Protein AF-A0A9D9CD34-F1 (afdb_monomer)

Foldseek 3Di:
DDDDPPPDDDDPVVVLVVCQVVLVVLPDDSCCSPPNDPVVSVVSVVVSVVVVVVVVVVVVLVVVLVVQVCVQCVQVPPPDDDPDDDDGHDGDPDGDDPDPVSVVVVVVVVVVVVVVVVVVVVVVVVVVVVVVVVVVVD

Sequence (138 aa):
MDGEQGLTYKSYAEIFEQLCPYYMAIGMSYDDFWNGDVSMVKAYRLSYELKEKRKNQELWLQGMYFYEALCDASPLFRFSMKKGIIKPEPYLKEPYPITASEVREREERQAREREERIKAGFAAFTERMRQKKSQDSQ

Solvent-accessible surface area (backbone atoms only — not comparable to full-atom values): 8418 Å² total; per-residue (Å²): 138,82,71,83,84,71,84,81,82,76,52,72,67,60,53,51,63,68,45,47,62,58,44,44,73,72,67,48,53,73,62,51,70,76,75,42,61,77,68,52,60,57,54,54,51,52,52,44,54,51,50,51,54,51,50,52,52,52,52,51,52,50,49,52,55,52,51,51,53,50,59,33,41,44,65,68,72,60,93,74,92,72,99,66,91,66,75,55,56,83,71,83,92,65,81,82,66,87,47,73,66,50,45,50,53,50,51,53,52,52,48,52,55,49,52,52,51,51,51,51,52,49,51,56,49,53,53,53,54,51,55,50,53,63,61,75,74,111

Radius of gyration: 32.33 Å; Cα contacts (8 Å, |Δi|>4): 39; chains: 1; bounding box: 60×41×112 Å

Secondary structure (DSSP, 8-state):
-----------HHHHHHHHHHHHHHHT--HHHHHHS-HHHHHHHHHHHHHHHHHHHHHHHHHHHHHHHHHHHHGGGG--SS--S-PPPPPPPSSPPP-SHHHHHHHHHHHHHHHHHHHHHHHHHHHHHHHHHHHHTT-

pLDDT: mean 86.51, std 13.05, range [41.69, 98.0]

Structure (mmCIF, N/CA/C/O backbone):
data_AF-A0A9D9CD34-F1
#
_entry.id   AF-A0A9D9CD34-F1
#
loop_
_atom_site.group_PDB
_atom_site.id
_atom_site.type_symbol
_atom_site.label_atom_id
_atom_site.label_alt_id
_atom_site.label_comp_id
_atom_site.label_asym_id
_atom_site.label_entity_id
_atom_site.label_seq_id
_atom_site.pdbx_PDB_ins_code
_atom_site.Cartn_x
_atom_site.Cartn_y
_atom_site.Cartn_z
_atom_site.occupancy
_atom_site.B_iso_or_equiv
_atom_site.auth_seq_id
_atom_site.auth_comp_id
_atom_site.auth_asym_id
_atom_site.auth_atom_id
_atom_site.pdbx_PDB_model_num
ATOM 1 N N . MET A 1 1 ? 5.266 19.245 48.945 1.00 41.69 1 MET A N 1
ATOM 2 C CA . MET A 1 1 ? 4.575 18.019 49.410 1.00 41.69 1 MET A CA 1
ATOM 3 C C . MET A 1 1 ? 3.437 17.867 48.436 1.00 41.69 1 MET A C 1
ATOM 5 O O . MET A 1 1 ? 2.324 18.295 48.713 1.00 41.69 1 MET A O 1
ATOM 9 N N . ASP A 1 2 ? 3.780 17.430 47.230 1.00 43.97 2 ASP A N 1
ATOM 10 C CA . ASP A 1 2 ? 2.930 17.656 46.071 1.00 43.97 2 ASP A CA 1
ATOM 11 C C . ASP A 1 2 ? 2.260 16.334 45.738 1.00 43.97 2 ASP A C 1
ATOM 13 O O . ASP A 1 2 ? 2.891 15.418 45.219 1.00 43.97 2 ASP A O 1
ATOM 17 N N . GLY A 1 3 ? 1.003 16.274 46.184 1.00 50.44 3 GLY A N 1
ATOM 18 C CA . GLY A 1 3 ? -0.101 15.435 45.732 1.00 50.44 3 GLY A CA 1
ATOM 19 C C . GLY A 1 3 ? 0.249 14.076 45.148 1.00 50.44 3 GLY A C 1
ATOM 20 O O . GLY A 1 3 ? 0.632 13.964 43.986 1.00 50.44 3 GLY A O 1
ATOM 21 N N . GLU A 1 4 ? -0.022 13.040 45.938 1.00 56.06 4 GLU A N 1
ATOM 22 C CA . GLU A 1 4 ? -0.191 11.668 45.475 1.00 56.06 4 GLU A CA 1
ATOM 23 C C . GLU A 1 4 ? -1.071 11.636 44.214 1.00 56.06 4 GLU A C 1
ATOM 25 O O . GLU A 1 4 ? -2.254 11.984 44.240 1.00 56.06 4 GLU A O 1
ATOM 30 N N . GLN A 1 5 ? -0.486 11.228 43.086 1.00 58.50 5 GLN A N 1
ATOM 31 C CA . GLN A 1 5 ? -1.226 10.925 41.866 1.00 58.50 5 GLN A CA 1
ATOM 32 C C . GLN A 1 5 ? -2.011 9.631 42.102 1.00 58.50 5 GLN A C 1
ATOM 34 O O . GLN A 1 5 ? -1.527 8.532 41.836 1.00 58.50 5 GLN A O 1
ATOM 39 N N . GLY A 1 6 ? -3.216 9.757 42.659 1.00 55.03 6 GLY A N 1
ATOM 40 C CA . GLY A 1 6 ? -4.148 8.644 42.785 1.00 55.03 6 GLY A CA 1
ATOM 41 C C . GLY A 1 6 ? -4.457 8.064 41.405 1.00 55.03 6 GLY A C 1
ATOM 42 O O . GLY A 1 6 ? -4.793 8.803 40.478 1.00 55.03 6 GLY A O 1
ATOM 43 N N . LEU A 1 7 ? -4.335 6.742 41.258 1.00 62.53 7 LEU A N 1
ATOM 44 C CA . LEU A 1 7 ? -4.767 6.038 40.052 1.00 62.53 7 LEU A CA 1
ATOM 45 C C . LEU A 1 7 ? -6.248 6.369 39.802 1.00 62.53 7 LEU A C 1
ATOM 47 O O . LEU A 1 7 ? -7.119 5.984 40.579 1.00 62.53 7 LEU A O 1
ATOM 51 N N . THR A 1 8 ? -6.538 7.101 38.729 1.00 73.44 8 THR A N 1
ATOM 52 C CA . THR A 1 8 ? -7.911 7.336 38.276 1.00 73.44 8 THR A CA 1
ATOM 53 C C . THR A 1 8 ? -8.389 6.094 37.525 1.00 73.44 8 THR A C 1
ATOM 55 O O . THR A 1 8 ? -7.919 5.779 36.431 1.00 73.44 8 THR A O 1
ATOM 58 N N . TYR A 1 9 ? -9.277 5.326 38.154 1.00 78.38 9 TYR A N 1
ATOM 59 C CA . TYR A 1 9 ? -9.873 4.140 37.547 1.00 78.38 9 TYR A CA 1
ATOM 60 C C . TYR A 1 9 ? -11.055 4.579 36.683 1.00 78.38 9 TYR A C 1
ATOM 62 O O . TYR A 1 9 ? -12.055 5.066 37.207 1.00 78.38 9 TYR A O 1
ATOM 70 N N . LYS A 1 10 ? -10.935 4.422 35.363 1.00 83.56 10 LYS A N 1
ATOM 71 C CA . LYS A 1 10 ? -12.045 4.665 34.434 1.00 83.56 10 LYS A CA 1
ATOM 72 C C . LYS A 1 10 ? -13.032 3.509 34.480 1.00 83.56 10 LYS A C 1
ATOM 74 O O . LYS A 1 10 ? -12.628 2.349 34.602 1.00 83.56 10 LYS A O 1
ATOM 79 N N . SER A 1 11 ? -14.315 3.817 34.340 1.00 90.75 11 SER A N 1
ATOM 80 C CA . SER A 1 11 ? -15.327 2.771 34.187 1.00 90.75 11 SER A CA 1
ATOM 81 C C . SER A 1 11 ? -15.182 2.078 32.827 1.00 90.75 11 SER A C 1
ATOM 83 O O . SER A 1 11 ? -14.657 2.653 31.871 1.00 90.75 11 SER A O 1
ATOM 85 N N . TYR A 1 12 ? -15.664 0.836 32.706 1.00 87.06 12 TYR A N 1
ATOM 86 C CA . TYR A 1 12 ? -15.666 0.151 31.409 1.00 87.06 12 TYR A CA 1
ATOM 87 C C . TYR A 1 12 ? -16.436 0.960 30.354 1.00 87.06 12 TYR A C 1
ATOM 89 O O . TYR A 1 12 ? -15.937 1.120 29.246 1.00 87.06 12 TYR A O 1
ATOM 97 N N . ALA A 1 13 ? -17.584 1.54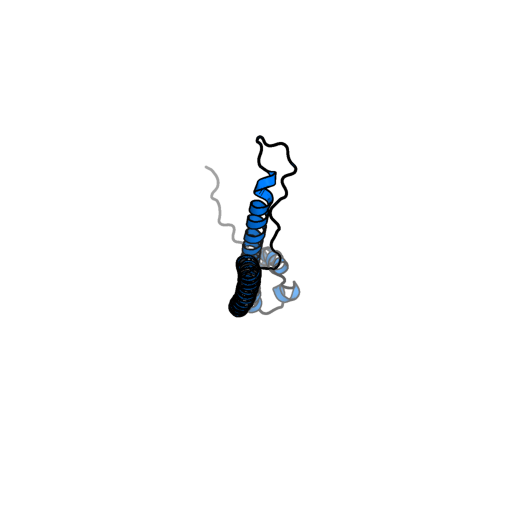7 30.710 1.00 89.00 13 ALA A N 1
ATOM 98 C CA . ALA A 1 13 ? -18.370 2.395 29.812 1.00 89.00 13 ALA A CA 1
ATOM 99 C C . ALA A 1 13 ? -17.556 3.575 29.250 1.00 89.00 13 ALA A C 1
ATOM 101 O O . ALA A 1 13 ? -17.498 3.750 28.036 1.00 89.00 13 ALA A O 1
ATOM 102 N N . GLU A 1 14 ? -16.834 4.306 30.104 1.00 92.50 14 GLU A N 1
ATOM 103 C CA . GLU A 1 14 ? -15.981 5.427 29.677 1.00 92.50 14 GLU A CA 1
ATOM 104 C C . GLU A 1 14 ? -14.876 4.995 28.702 1.00 92.50 14 GLU A C 1
ATOM 106 O O . GLU A 1 14 ? -14.493 5.751 27.807 1.00 92.50 14 GLU A O 1
ATOM 111 N N . ILE A 1 15 ? -14.341 3.780 28.865 1.00 91.50 15 ILE A N 1
ATOM 112 C CA . ILE A 1 15 ? -13.334 3.224 27.951 1.00 91.50 15 ILE A CA 1
ATOM 113 C C . ILE A 1 15 ? -13.962 2.938 26.582 1.00 91.50 15 ILE A C 1
ATOM 115 O O . ILE A 1 15 ? -13.377 3.291 25.557 1.00 91.50 15 ILE A O 1
ATOM 119 N N . PHE A 1 16 ? -15.145 2.321 26.541 1.00 91.75 16 PHE A N 1
ATOM 120 C CA . PHE A 1 16 ? -15.839 2.030 25.282 1.00 91.75 16 PHE A CA 1
ATOM 121 C C . PHE A 1 16 ? -16.262 3.308 24.550 1.00 91.75 16 PHE A C 1
ATOM 123 O O . PHE A 1 16 ? -16.080 3.397 23.336 1.00 91.75 16 PHE A O 1
ATOM 130 N N . GLU A 1 17 ? -16.723 4.329 25.273 1.00 92.44 17 GLU A N 1
ATOM 131 C CA . GLU A 1 17 ? -17.031 5.642 24.697 1.00 92.44 17 GLU A CA 1
ATOM 132 C C . GLU A 1 17 ? -15.799 6.301 24.063 1.00 92.44 17 GLU A C 1
ATOM 134 O O . GLU A 1 17 ? -15.885 6.830 22.956 1.00 92.44 17 GLU A O 1
ATOM 139 N N . GLN A 1 18 ? -14.629 6.209 24.706 1.00 93.44 18 GLN A N 1
ATOM 140 C CA . GLN A 1 18 ? -13.371 6.728 24.148 1.00 93.44 18 GLN A CA 1
ATOM 141 C C . GLN A 1 18 ? -12.903 5.959 22.907 1.00 93.44 18 GLN A C 1
ATOM 143 O O . GLN A 1 18 ? -12.273 6.538 22.022 1.00 93.44 18 GLN A O 1
ATOM 148 N N . LEU A 1 19 ? -13.195 4.660 22.829 1.00 93.25 19 LEU A N 1
ATOM 149 C CA . LEU A 1 19 ? -12.790 3.810 21.711 1.00 93.25 19 LEU A CA 1
ATOM 150 C C . LEU A 1 19 ? -13.748 3.874 20.516 1.00 93.25 19 LEU A C 1
ATOM 152 O O . LEU A 1 19 ? -13.318 3.626 19.389 1.00 93.25 19 LEU A O 1
ATOM 156 N N . CYS A 1 20 ? -15.018 4.213 20.734 1.00 93.88 20 CYS A N 1
ATOM 157 C CA . CYS A 1 20 ? -16.040 4.269 19.689 1.00 93.88 20 CYS A CA 1
ATOM 158 C C . CYS A 1 20 ? -15.603 5.097 18.453 1.00 93.88 20 CYS A C 1
ATOM 160 O O . CYS A 1 20 ? -15.636 4.557 17.342 1.00 93.88 20 CYS A O 1
ATOM 162 N N . PRO A 1 21 ? -15.072 6.336 18.587 1.00 96.19 21 PRO A N 1
ATOM 163 C CA . PRO A 1 21 ? -14.600 7.120 17.440 1.00 96.19 21 PRO A CA 1
ATOM 164 C C . PRO A 1 21 ? -13.490 6.441 16.634 1.00 96.19 21 PRO A C 1
ATOM 166 O O . PRO A 1 21 ? -13.454 6.556 15.410 1.00 96.19 21 PRO A O 1
ATOM 169 N N . TYR A 1 22 ? -12.596 5.711 17.304 1.00 94.94 22 TYR A N 1
ATOM 170 C CA . TYR A 1 22 ? -11.494 5.011 16.648 1.00 94.94 22 TYR A CA 1
ATOM 171 C C . TYR A 1 22 ? -12.002 3.882 15.743 1.00 94.94 22 TYR A C 1
ATOM 173 O O . TYR A 1 22 ? -11.577 3.772 14.594 1.00 94.94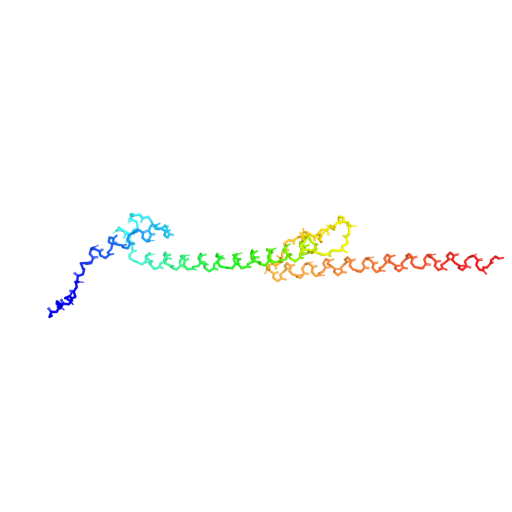 22 TYR A O 1
ATOM 181 N N . TYR A 1 23 ? -12.958 3.076 16.211 1.00 95.19 23 TYR A N 1
ATOM 182 C CA . TYR A 1 23 ? -13.530 2.012 15.382 1.00 95.19 23 TYR A CA 1
ATOM 183 C C . TYR A 1 23 ? -14.412 2.542 14.259 1.00 95.19 23 TYR A C 1
ATOM 185 O O . TYR A 1 23 ? -14.369 1.998 13.153 1.00 95.19 23 TYR A O 1
ATOM 193 N N . MET A 1 24 ? -15.124 3.645 14.494 1.00 95.06 24 MET A N 1
ATOM 194 C CA . MET A 1 24 ? -15.830 4.345 13.422 1.00 95.06 24 MET A CA 1
ATOM 195 C C . MET A 1 24 ? -14.864 4.836 12.337 1.00 95.06 24 MET A C 1
ATOM 197 O O . MET A 1 24 ? -15.135 4.651 11.153 1.00 95.06 24 MET A O 1
ATOM 201 N N . ALA A 1 25 ? -13.695 5.370 12.710 1.00 95.50 25 ALA A N 1
ATOM 202 C CA . ALA A 1 25 ? -12.673 5.795 11.748 1.00 95.50 25 ALA A CA 1
ATOM 203 C C . ALA A 1 25 ? -12.097 4.628 10.920 1.00 95.50 25 ALA A C 1
ATOM 205 O O . ALA A 1 25 ? -11.758 4.802 9.750 1.00 95.50 25 ALA A O 1
ATOM 206 N N . ILE A 1 26 ? -12.020 3.426 11.498 1.00 95.06 26 ILE A N 1
ATOM 207 C CA . ILE A 1 26 ? -11.603 2.203 10.792 1.00 95.06 26 ILE A CA 1
ATOM 208 C C . ILE A 1 26 ? -12.673 1.718 9.790 1.00 95.06 26 ILE A C 1
ATOM 210 O O . ILE A 1 26 ? -12.349 1.026 8.814 1.00 95.06 26 ILE A O 1
ATOM 214 N N . GLY A 1 27 ? -13.934 2.102 10.006 1.00 94.12 27 GLY A N 1
ATOM 215 C CA . GLY A 1 27 ? -15.081 1.759 9.165 1.00 94.12 27 GLY A CA 1
ATOM 216 C C . GLY A 1 27 ? -16.096 0.820 9.819 1.00 94.12 27 GLY A C 1
ATOM 217 O O . GLY A 1 27 ? -16.889 0.222 9.098 1.00 94.12 27 GLY A O 1
ATOM 218 N N . MET A 1 28 ? -16.070 0.658 11.146 1.00 95.44 28 MET A N 1
ATOM 219 C CA . MET A 1 28 ? -17.124 -0.045 11.885 1.00 95.44 28 MET A CA 1
ATOM 220 C C . MET A 1 28 ? -18.339 0.872 12.063 1.00 95.44 28 MET A C 1
ATOM 222 O O . MET A 1 28 ? -18.181 2.053 12.376 1.00 95.44 28 MET A O 1
ATOM 226 N N . SER A 1 29 ? -19.552 0.348 11.879 1.00 95.56 29 SER A N 1
ATOM 227 C CA . SER A 1 29 ? -20.761 1.132 12.140 1.00 95.56 29 SER A CA 1
ATOM 228 C C . SER A 1 29 ? -20.994 1.315 13.646 1.00 95.56 29 SER A C 1
ATOM 230 O O . SER A 1 29 ? -20.539 0.515 14.464 1.00 95.56 29 SER A O 1
ATOM 232 N N . TYR A 1 30 ? -21.712 2.375 14.025 1.00 93.75 30 TYR A N 1
ATOM 233 C CA . TYR A 1 30 ? -22.059 2.615 15.429 1.00 93.75 30 TYR A CA 1
ATOM 234 C C . TYR A 1 30 ? -22.884 1.458 16.014 1.00 93.75 30 TYR A C 1
ATOM 236 O O . TYR A 1 30 ? -22.647 1.044 17.146 1.00 93.75 30 TYR A O 1
ATOM 244 N N . ASP A 1 31 ? -23.812 0.910 15.226 1.00 94.56 31 ASP A N 1
ATOM 245 C CA . ASP A 1 31 ? -24.653 -0.213 15.641 1.00 94.56 31 ASP A CA 1
ATOM 246 C C . ASP A 1 31 ? -23.826 -1.492 15.845 1.00 94.56 31 ASP A C 1
ATOM 248 O O . ASP A 1 31 ? -23.934 -2.126 16.890 1.00 94.56 31 ASP A O 1
ATOM 252 N N . ASP A 1 32 ? -22.902 -1.806 14.929 1.00 92.12 32 ASP A N 1
ATOM 253 C CA . ASP A 1 32 ? -22.003 -2.960 15.076 1.00 92.12 32 ASP A CA 1
ATOM 254 C C . ASP A 1 32 ? -21.102 -2.848 16.314 1.00 92.12 32 ASP A C 1
ATOM 256 O O . ASP A 1 32 ? -20.756 -3.859 16.921 1.00 92.12 32 ASP A O 1
ATOM 260 N N . PHE A 1 33 ? -20.693 -1.631 16.688 1.00 94.19 33 PHE A N 1
ATOM 261 C CA . PHE A 1 33 ? -19.826 -1.416 17.846 1.00 94.19 33 PHE A CA 1
ATOM 262 C C . PHE A 1 33 ? -20.547 -1.658 19.177 1.00 94.19 33 PHE A C 1
ATOM 264 O O . PHE A 1 33 ? -19.956 -2.233 20.092 1.00 94.19 33 PHE A O 1
ATOM 271 N N . TRP A 1 34 ? -21.803 -1.214 19.295 1.00 93.75 34 TRP A N 1
ATOM 272 C CA . TRP A 1 34 ? -22.572 -1.311 20.542 1.00 93.75 34 TRP A CA 1
ATOM 273 C C . TRP A 1 34 ? -23.411 -2.582 20.649 1.00 93.75 34 TRP A C 1
ATOM 275 O O . TRP A 1 34 ? -23.516 -3.148 21.736 1.00 93.75 34 TRP A O 1
ATOM 285 N N . ASN A 1 35 ? -24.001 -3.019 19.538 1.00 93.75 35 ASN A N 1
ATOM 286 C CA . ASN A 1 35 ? -24.978 -4.107 19.490 1.00 93.75 35 ASN A CA 1
ATOM 287 C C . ASN A 1 35 ? -24.444 -5.362 18.778 1.00 93.75 35 ASN A C 1
ATOM 289 O O . ASN A 1 35 ? -25.065 -6.423 18.867 1.00 93.75 35 ASN A O 1
ATOM 293 N N . GLY A 1 36 ? -23.317 -5.256 18.068 1.00 90.56 36 GLY A N 1
ATOM 294 C CA . GLY A 1 36 ? -22.711 -6.366 17.338 1.00 90.56 36 GLY A CA 1
ATOM 295 C C . GLY A 1 36 ? -21.924 -7.344 18.215 1.00 90.56 36 GLY A C 1
ATOM 296 O O . GLY A 1 36 ? -21.789 -7.196 19.431 1.00 90.56 36 GLY A O 1
ATOM 297 N N . ASP A 1 37 ? -21.370 -8.375 17.573 1.00 93.12 37 ASP A N 1
ATOM 298 C CA . ASP A 1 37 ? -20.504 -9.343 18.245 1.00 93.12 37 ASP A CA 1
ATOM 299 C C . ASP A 1 37 ? -19.142 -8.712 18.580 1.00 93.12 37 ASP A C 1
ATOM 301 O O . ASP A 1 37 ? -18.448 -8.158 17.724 1.00 93.12 37 ASP A O 1
ATOM 305 N N . VAL A 1 38 ? -18.704 -8.884 19.829 1.00 87.19 38 VAL A N 1
ATOM 306 C CA . VAL A 1 38 ? -17.399 -8.447 20.345 1.00 87.19 38 VAL A CA 1
ATOM 307 C C . VAL A 1 38 ? -16.237 -8.984 19.496 1.00 87.19 38 VAL A C 1
ATOM 309 O O . VAL A 1 38 ? -15.177 -8.356 19.408 1.00 87.19 38 VAL A O 1
ATOM 312 N N . SER A 1 39 ? -16.409 -10.135 18.836 1.00 91.06 39 SER A N 1
ATOM 313 C CA . SER A 1 39 ? -15.403 -10.696 17.929 1.00 91.06 39 SER A CA 1
ATOM 314 C C . SER A 1 39 ? -15.138 -9.816 16.694 1.00 91.06 39 SER A C 1
ATOM 316 O O . SER A 1 39 ? -13.997 -9.765 16.219 1.00 91.06 39 SER A O 1
ATOM 318 N N . MET A 1 40 ? -16.131 -9.043 16.227 1.00 92.25 40 MET A N 1
ATOM 319 C CA . MET A 1 40 ? -16.021 -8.174 15.046 1.00 92.25 40 MET A CA 1
ATOM 320 C C . MET A 1 40 ? -14.952 -7.104 15.234 1.00 92.25 40 MET A C 1
ATOM 322 O O . MET A 1 40 ? -14.205 -6.799 14.306 1.00 92.25 40 MET A O 1
ATOM 326 N N . VAL A 1 41 ? -14.789 -6.599 16.457 1.00 92.25 41 VAL A N 1
ATOM 327 C CA . VAL A 1 41 ? -13.744 -5.634 16.823 1.00 92.25 41 VAL A CA 1
ATOM 328 C C . VAL A 1 41 ? -12.352 -6.120 16.407 1.00 92.25 41 VAL A C 1
ATOM 330 O O . VAL A 1 41 ? -11.544 -5.344 15.889 1.00 92.25 41 VAL A O 1
ATOM 333 N N . LYS A 1 42 ? -12.072 -7.420 16.563 1.00 93.50 42 LYS A N 1
ATOM 334 C CA . LYS A 1 42 ? -10.798 -8.021 16.140 1.00 93.50 42 LYS A CA 1
ATOM 335 C C . LYS A 1 42 ? -10.676 -8.062 14.617 1.00 93.50 42 LYS A C 1
ATOM 337 O O . LYS A 1 42 ? -9.613 -7.744 14.089 1.00 93.50 42 LYS A O 1
ATOM 342 N N . ALA A 1 43 ? -11.756 -8.410 13.920 1.00 94.94 43 ALA A N 1
ATOM 343 C CA . ALA A 1 43 ? -11.784 -8.451 12.460 1.00 94.94 43 ALA A CA 1
ATOM 344 C C . ALA A 1 43 ? -11.557 -7.060 11.845 1.00 94.94 43 ALA A C 1
ATOM 346 O O . ALA A 1 43 ? -10.738 -6.918 10.936 1.00 94.94 43 ALA A O 1
ATOM 347 N N . TYR A 1 44 ? -12.199 -6.017 12.381 1.00 95.69 44 TYR A N 1
ATOM 348 C CA . TYR A 1 44 ? -12.001 -4.643 11.916 1.00 95.69 44 TYR A CA 1
ATOM 349 C C . TYR A 1 44 ? -10.569 -4.153 12.146 1.00 95.69 44 TYR A C 1
ATOM 351 O O . TYR A 1 44 ? -9.983 -3.584 11.225 1.00 95.69 44 TYR A O 1
ATOM 359 N N . ARG A 1 45 ? -9.963 -4.439 13.308 1.00 95.19 45 ARG A N 1
ATOM 360 C CA . ARG A 1 45 ? -8.542 -4.126 13.560 1.00 95.19 45 ARG A CA 1
ATOM 361 C C . ARG A 1 45 ? -7.620 -4.805 12.552 1.00 95.19 45 ARG A C 1
ATOM 363 O O . ARG A 1 45 ? -6.803 -4.135 11.933 1.00 95.19 45 ARG A O 1
ATOM 370 N N . LEU A 1 46 ? -7.802 -6.105 12.320 1.00 96.31 46 LEU A N 1
ATOM 371 C CA . LEU A 1 46 ? -7.001 -6.829 11.333 1.00 96.31 46 LEU A CA 1
ATOM 372 C C . LEU A 1 46 ? -7.188 -6.249 9.923 1.00 96.31 46 LEU A C 1
ATOM 374 O O . LEU A 1 46 ? -6.223 -6.083 9.179 1.00 96.31 46 LEU A O 1
ATOM 378 N N . SER A 1 47 ? -8.422 -5.894 9.558 1.00 96.38 47 SER A N 1
ATOM 379 C CA . SER A 1 47 ? -8.708 -5.264 8.267 1.00 96.38 47 SER A CA 1
ATOM 380 C C . SER A 1 47 ? -7.995 -3.915 8.114 1.00 96.38 47 SER A C 1
ATOM 382 O O . SER A 1 47 ? -7.488 -3.609 7.035 1.00 96.38 47 SER A O 1
ATOM 384 N N . TYR A 1 48 ? -7.916 -3.131 9.192 1.00 97.00 48 TYR A N 1
ATOM 385 C CA . TYR A 1 48 ? -7.215 -1.854 9.224 1.00 97.00 48 TYR A CA 1
ATOM 386 C C . TYR A 1 48 ? -5.710 -2.040 9.032 1.00 97.00 48 TYR A C 1
ATOM 388 O O . TYR A 1 48 ? -5.130 -1.411 8.152 1.00 97.00 48 TYR A O 1
ATOM 396 N N . GLU A 1 49 ? -5.099 -2.978 9.757 1.00 96.94 49 GLU A N 1
ATOM 397 C CA . GLU A 1 49 ? -3.676 -3.301 9.605 1.00 96.94 49 GLU A CA 1
ATOM 398 C C . GLU A 1 49 ? -3.334 -3.755 8.178 1.00 96.94 49 GLU A C 1
ATOM 400 O O . GLU A 1 49 ? -2.301 -3.377 7.623 1.00 96.94 49 GLU A O 1
ATOM 405 N N . LEU A 1 50 ? -4.200 -4.557 7.549 1.00 97.75 50 LEU A N 1
ATOM 406 C CA . LEU A 1 50 ? -4.020 -4.974 6.156 1.00 97.75 50 LEU A CA 1
ATOM 407 C C . LEU A 1 50 ? -4.112 -3.788 5.186 1.00 97.75 50 LEU A C 1
ATOM 409 O O . LEU A 1 50 ? -3.321 -3.712 4.242 1.00 97.75 50 LEU A O 1
ATOM 413 N N . LYS A 1 51 ? -5.041 -2.850 5.420 1.00 97.00 51 LYS A N 1
ATOM 414 C CA . LYS A 1 51 ? -5.153 -1.610 4.635 1.00 97.00 51 LYS A CA 1
ATOM 415 C C . LYS A 1 51 ? -3.912 -0.733 4.800 1.00 97.00 51 LYS A C 1
ATOM 417 O O . LYS A 1 51 ? -3.390 -0.250 3.799 1.00 97.00 51 LYS A O 1
ATOM 422 N N . GLU A 1 52 ? -3.405 -0.562 6.020 1.00 96.88 52 GLU A N 1
ATOM 423 C CA . GLU A 1 52 ? -2.178 0.204 6.275 1.00 96.88 52 GLU A CA 1
ATOM 424 C C . GLU A 1 52 ? -0.959 -0.429 5.602 1.00 96.88 52 GLU A C 1
ATOM 426 O O . GLU A 1 52 ? -0.193 0.271 4.940 1.00 96.88 52 GLU A O 1
ATOM 431 N N . LYS A 1 53 ? -0.808 -1.757 5.686 1.00 97.88 53 LYS A N 1
ATOM 432 C CA . LYS A 1 53 ? 0.275 -2.482 5.000 1.00 97.88 53 LYS A CA 1
ATOM 433 C C . LYS A 1 53 ? 0.217 -2.289 3.487 1.00 97.88 53 LYS A C 1
ATOM 435 O O . LYS A 1 53 ? 1.248 -2.011 2.876 1.00 97.88 53 LYS A O 1
ATOM 440 N N . ARG A 1 54 ? -0.976 -2.390 2.890 1.00 96.81 54 ARG A N 1
ATOM 441 C CA . ARG A 1 54 ? -1.173 -2.133 1.457 1.00 96.81 54 ARG A CA 1
ATOM 442 C C . ARG A 1 54 ? -0.815 -0.691 1.100 1.00 96.81 54 ARG A C 1
ATOM 444 O O . ARG A 1 54 ? -0.030 -0.476 0.185 1.00 96.81 54 ARG A O 1
ATOM 451 N N . LYS A 1 55 ? -1.308 0.283 1.867 1.00 97.69 55 LYS A N 1
ATOM 452 C CA . LYS A 1 55 ? -1.010 1.705 1.658 1.00 97.69 55 LYS A CA 1
ATOM 453 C C . LYS A 1 55 ? 0.489 1.995 1.751 1.00 97.69 55 LYS A C 1
ATOM 455 O O . LYS A 1 55 ? 1.014 2.762 0.955 1.00 97.69 55 LYS A O 1
ATOM 460 N N . ASN A 1 56 ? 1.196 1.361 2.685 1.00 98.00 56 ASN A N 1
ATOM 461 C CA . ASN A 1 56 ? 2.645 1.496 2.795 1.00 98.00 56 ASN A CA 1
ATOM 462 C C . ASN A 1 56 ? 3.370 0.977 1.540 1.00 98.00 56 ASN A C 1
ATOM 464 O O . ASN A 1 56 ? 4.284 1.630 1.045 1.00 98.00 56 ASN A O 1
ATOM 468 N N . GLN A 1 57 ? 2.941 -0.165 0.995 1.00 96.12 57 GLN A N 1
ATOM 469 C CA . GLN A 1 57 ? 3.491 -0.706 -0.255 1.00 96.12 57 GLN A CA 1
ATOM 470 C C . GLN A 1 57 ? 3.201 0.210 -1.454 1.00 96.12 57 GLN A C 1
ATOM 472 O O . GLN A 1 57 ? 4.097 0.468 -2.255 1.00 96.12 57 GLN A O 1
ATOM 477 N N . GLU A 1 58 ? 1.981 0.742 -1.552 1.00 96.19 58 GLU A N 1
ATOM 478 C CA . GLU A 1 58 ? 1.581 1.688 -2.602 1.00 96.19 58 GLU A CA 1
ATOM 479 C C . GLU A 1 58 ? 2.412 2.978 -2.552 1.00 96.19 58 GLU A C 1
ATOM 481 O O . GLU A 1 58 ? 2.935 3.417 -3.575 1.00 96.19 58 GLU A O 1
ATOM 486 N N . LEU A 1 59 ? 2.591 3.558 -1.361 1.00 97.75 59 LEU A N 1
ATOM 487 C CA . LEU A 1 59 ? 3.407 4.758 -1.161 1.00 97.75 59 LEU A CA 1
ATOM 488 C C . LEU A 1 59 ? 4.884 4.505 -1.467 1.00 97.75 59 LEU A C 1
ATOM 490 O O . LEU A 1 59 ? 5.561 5.378 -2.008 1.00 97.75 59 LEU A O 1
ATOM 494 N N . TRP A 1 60 ? 5.389 3.312 -1.155 1.00 96.19 60 TRP A N 1
ATOM 495 C CA . TRP A 1 60 ? 6.758 2.943 -1.491 1.00 96.19 60 TRP A CA 1
ATOM 496 C C . TRP A 1 60 ? 6.962 2.845 -3.009 1.00 96.19 60 TRP A C 1
ATOM 498 O O . TRP A 1 60 ? 7.917 3.418 -3.538 1.00 96.19 60 TRP A O 1
ATOM 508 N N . LEU A 1 61 ? 6.021 2.220 -3.724 1.00 95.56 61 LEU A N 1
ATOM 509 C CA . LEU A 1 61 ? 6.021 2.179 -5.188 1.00 95.56 61 LEU A CA 1
ATOM 510 C C . LEU A 1 61 ? 5.903 3.589 -5.792 1.00 95.56 61 LEU A C 1
ATOM 512 O O . LEU A 1 61 ? 6.622 3.930 -6.728 1.00 95.56 61 LEU A O 1
ATOM 516 N N . GLN A 1 62 ? 5.044 4.441 -5.232 1.00 96.06 62 GLN A N 1
ATOM 517 C CA . GLN A 1 62 ? 4.927 5.841 -5.640 1.00 96.06 62 GLN A CA 1
ATOM 518 C C . GLN A 1 62 ? 6.242 6.608 -5.434 1.00 96.06 62 GLN A C 1
ATOM 520 O O . GLN A 1 62 ? 6.648 7.383 -6.300 1.00 96.06 62 GLN A O 1
ATOM 525 N N . GLY A 1 63 ? 6.933 6.372 -4.316 1.00 96.44 63 GLY A N 1
ATOM 526 C CA . GLY A 1 63 ? 8.248 6.946 -4.039 1.00 96.44 63 GLY A CA 1
ATOM 527 C C . GLY A 1 63 ? 9.287 6.561 -5.091 1.00 96.44 63 GLY A C 1
ATOM 528 O O . GLY A 1 63 ? 10.054 7.416 -5.526 1.00 96.44 63 GLY A O 1
ATOM 529 N N . MET A 1 64 ? 9.260 5.313 -5.566 1.00 95.12 64 MET A N 1
ATOM 530 C CA . MET A 1 64 ? 10.105 4.861 -6.676 1.00 95.12 64 MET A CA 1
ATOM 531 C C . MET A 1 64 ? 9.802 5.629 -7.974 1.00 95.12 64 MET A C 1
ATOM 533 O O . MET A 1 64 ? 10.727 6.107 -8.627 1.00 95.12 64 MET A O 1
ATOM 537 N N . TYR A 1 65 ? 8.524 5.813 -8.326 1.00 95.69 65 TYR A N 1
ATOM 538 C CA . TYR A 1 65 ? 8.133 6.596 -9.508 1.00 95.69 65 TYR A CA 1
ATOM 539 C C . TYR A 1 65 ? 8.560 8.066 -9.426 1.00 95.69 65 TYR A C 1
ATOM 541 O O . TYR A 1 65 ? 8.967 8.637 -10.439 1.00 95.69 65 TYR A O 1
ATOM 549 N N . PHE A 1 66 ? 8.470 8.680 -8.242 1.00 95.25 66 PHE A N 1
ATOM 550 C CA . PHE A 1 66 ? 8.942 10.049 -8.021 1.00 95.25 66 PHE A CA 1
ATOM 551 C C . PHE A 1 66 ? 10.459 10.159 -8.094 1.00 95.25 66 PHE A C 1
ATOM 553 O O . PHE A 1 66 ? 10.966 11.107 -8.685 1.00 95.25 66 PHE A O 1
ATOM 560 N N . TYR A 1 67 ? 11.173 9.207 -7.496 1.00 94.25 67 TYR A N 1
ATOM 561 C CA . TYR A 1 67 ? 12.628 9.164 -7.544 1.00 94.25 67 TYR A CA 1
ATOM 562 C C . TYR A 1 67 ? 13.125 9.132 -8.992 1.00 94.25 67 TYR A C 1
ATOM 564 O O . TYR A 1 67 ? 13.936 9.967 -9.380 1.00 94.25 67 TYR A O 1
ATOM 572 N N . GLU A 1 68 ? 12.553 8.245 -9.803 1.00 93.19 68 GLU A N 1
ATOM 573 C CA . GLU A 1 68 ? 12.875 8.127 -11.224 1.00 93.19 68 GLU A CA 1
ATOM 574 C C . GLU A 1 68 ? 12.570 9.423 -11.989 1.00 93.19 68 GLU A C 1
ATOM 576 O O . GLU A 1 68 ? 13.432 9.958 -12.679 1.00 93.19 68 GLU A O 1
ATOM 581 N N . ALA A 1 69 ? 11.389 10.017 -11.775 1.00 92.19 69 ALA A N 1
ATOM 582 C CA . ALA A 1 69 ? 11.025 11.289 -12.405 1.00 92.19 69 ALA A CA 1
ATOM 583 C C . ALA A 1 69 ? 11.998 12.429 -12.047 1.00 92.19 69 ALA A C 1
ATOM 585 O O . ALA A 1 69 ? 12.282 13.297 -12.874 1.00 92.19 69 ALA A O 1
ATOM 586 N N . LEU A 1 70 ? 12.511 12.448 -10.812 1.00 91.81 70 LEU A N 1
ATOM 587 C CA . LEU A 1 70 ? 13.510 13.422 -10.374 1.00 91.81 70 LEU A CA 1
ATOM 588 C C . LEU A 1 70 ? 14.873 13.173 -11.028 1.00 91.81 70 LEU A C 1
ATOM 590 O O . LEU A 1 70 ? 15.555 14.137 -11.382 1.00 91.81 70 LEU A O 1
ATOM 594 N N . CYS A 1 71 ? 15.262 11.911 -11.214 1.00 89.69 71 CYS A N 1
ATOM 595 C CA . CYS A 1 71 ? 16.462 11.537 -11.957 1.00 89.69 71 CYS A CA 1
ATOM 596 C C . CYS A 1 71 ? 16.365 11.963 -13.429 1.00 89.69 71 CYS A C 1
ATOM 598 O O . CYS A 1 71 ? 17.282 12.626 -13.923 1.00 89.69 71 CYS A O 1
ATOM 600 N N . ASP A 1 72 ? 15.232 11.713 -14.084 1.00 90.06 72 ASP A N 1
ATOM 601 C CA . ASP A 1 72 ? 14.968 12.127 -15.470 1.00 90.06 72 ASP A CA 1
ATOM 602 C C . ASP A 1 72 ? 14.968 13.655 -15.633 1.00 90.06 72 ASP A C 1
ATOM 604 O O . ASP A 1 72 ? 15.431 14.205 -16.639 1.00 90.06 72 ASP A O 1
ATOM 608 N N . ALA A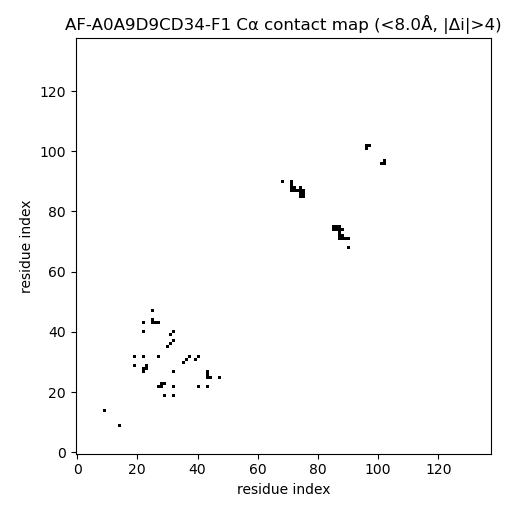 1 73 ? 14.471 14.364 -14.614 1.00 89.38 73 ALA A N 1
ATOM 609 C CA . ALA A 1 73 ? 14.469 15.820 -14.544 1.00 89.38 73 ALA A CA 1
ATOM 610 C C . ALA A 1 73 ? 15.813 16.415 -14.086 1.00 89.38 73 ALA A C 1
ATOM 612 O O . ALA A 1 73 ? 16.002 17.630 -14.189 1.00 89.38 73 ALA A O 1
ATOM 613 N N . SER A 1 74 ? 16.773 15.602 -13.626 1.00 87.25 74 SER A N 1
ATOM 614 C CA . SER A 1 74 ? 18.084 16.064 -13.144 1.00 87.25 74 SER A CA 1
ATOM 615 C C . SER A 1 74 ? 18.838 16.996 -14.109 1.00 87.25 74 SER A C 1
ATOM 617 O O . SER A 1 74 ? 19.459 17.951 -13.622 1.00 87.25 74 SER A O 1
ATOM 619 N N . PRO A 1 75 ? 18.751 16.848 -15.454 1.00 83.81 75 PRO A N 1
ATOM 620 C CA . PRO A 1 75 ? 19.411 17.761 -16.383 1.00 83.81 75 PRO A CA 1
ATOM 621 C C . PRO A 1 75 ? 18.872 19.200 -16.320 1.00 83.81 75 PRO A C 1
ATOM 623 O O . PRO A 1 75 ? 19.598 20.131 -16.671 1.00 83.81 75 PRO A O 1
ATOM 626 N N . LEU A 1 76 ? 17.634 19.401 -15.847 1.00 81.06 76 LEU A N 1
ATOM 627 C CA . LEU A 1 76 ? 17.015 20.723 -15.676 1.00 81.06 76 LEU A CA 1
ATOM 628 C C . LEU A 1 76 ? 17.607 21.498 -14.494 1.00 81.06 76 LEU A C 1
ATOM 630 O O . LEU A 1 76 ? 17.665 22.724 -14.525 1.00 81.06 76 LEU A O 1
ATOM 634 N N . PHE A 1 77 ? 18.078 20.793 -13.465 1.00 77.50 77 PHE A N 1
ATOM 635 C CA . PHE A 1 77 ? 18.58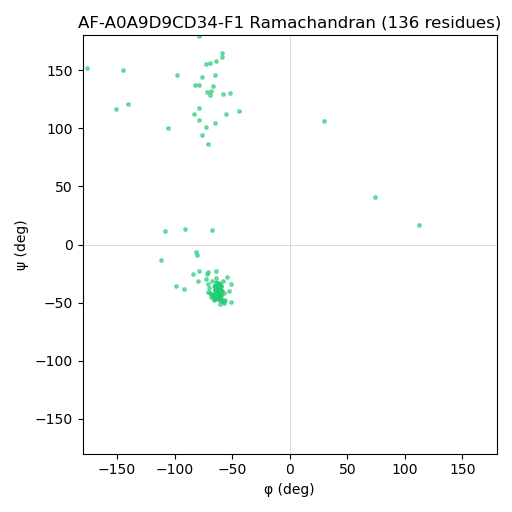5 21.390 -12.225 1.00 77.50 77 PHE A CA 1
ATOM 636 C C . PHE A 1 77 ? 20.096 21.673 -12.261 1.00 77.50 77 PHE A C 1
ATOM 638 O O . PHE A 1 77 ? 20.721 21.959 -11.238 1.00 77.50 77 PHE A O 1
ATOM 645 N N . ARG A 1 78 ? 20.720 21.620 -13.445 1.00 73.25 78 ARG A N 1
ATOM 646 C CA . ARG A 1 78 ? 22.145 21.920 -13.631 1.00 73.25 78 ARG A CA 1
ATOM 647 C C . ARG A 1 78 ? 22.376 23.440 -13.592 1.00 73.25 78 ARG A C 1
ATOM 649 O O . ARG A 1 78 ? 22.309 24.117 -14.612 1.00 73.25 78 ARG A O 1
ATOM 656 N N . PHE A 1 79 ? 22.714 23.979 -12.420 1.00 64.00 79 PHE A N 1
ATOM 657 C CA . PHE A 1 79 ? 22.932 25.420 -12.173 1.00 64.00 79 PHE A CA 1
ATOM 658 C C . PHE A 1 79 ? 24.165 26.056 -12.863 1.00 64.00 79 PHE A C 1
ATOM 660 O O . PHE A 1 79 ? 24.544 27.173 -12.519 1.00 64.00 79 PHE A O 1
ATOM 667 N N . SER A 1 80 ? 24.830 25.401 -13.828 1.00 61.56 80 SER A N 1
ATOM 668 C CA . SER A 1 80 ? 26.078 25.937 -14.398 1.00 61.56 80 SER A CA 1
ATOM 669 C C . SER A 1 80 ? 26.376 25.550 -15.861 1.00 61.56 80 SER A C 1
ATOM 671 O O . SER A 1 80 ? 26.630 24.392 -16.196 1.00 61.56 80 SER A O 1
ATOM 673 N N . MET A 1 81 ? 26.405 26.602 -16.696 1.00 55.62 81 MET A N 1
ATOM 674 C CA . MET A 1 81 ? 27.366 26.907 -17.776 1.00 55.62 81 MET A CA 1
ATOM 675 C C . MET A 1 81 ? 27.371 26.159 -19.126 1.00 55.62 81 MET A C 1
ATOM 677 O O . MET A 1 81 ? 28.438 26.003 -19.712 1.00 55.62 81 MET A O 1
ATOM 681 N N . LYS A 1 82 ? 26.224 25.841 -19.741 1.00 60.09 82 LYS A N 1
ATOM 682 C CA . LYS A 1 82 ? 26.129 25.859 -21.224 1.00 60.09 82 LYS A CA 1
ATOM 683 C C . LYS A 1 82 ? 24.779 26.430 -21.663 1.00 60.09 82 LYS A C 1
ATOM 685 O O . LYS A 1 82 ? 23.739 25.906 -21.287 1.00 60.09 82 LYS A O 1
ATOM 690 N N . LYS A 1 83 ? 24.792 27.520 -22.442 1.00 54.91 83 LYS A N 1
ATOM 691 C CA . LYS A 1 83 ? 23.584 28.131 -23.025 1.00 54.91 83 LYS A CA 1
ATOM 692 C C . LYS A 1 83 ? 22.948 27.150 -24.017 1.00 54.91 83 LYS A C 1
ATOM 694 O O . LYS A 1 83 ? 23.455 26.981 -25.120 1.00 54.91 83 LYS A O 1
ATOM 699 N N . GLY A 1 84 ? 21.848 26.521 -23.618 1.00 63.84 84 GLY A N 1
ATOM 700 C CA . GLY A 1 84 ? 21.018 25.672 -24.467 1.00 63.84 84 GLY A CA 1
ATOM 701 C C . GLY A 1 84 ? 19.784 25.180 -23.712 1.00 63.84 84 GLY A C 1
ATOM 702 O O . GLY A 1 84 ? 19.815 25.059 -22.491 1.00 63.84 84 GLY A O 1
ATOM 703 N N . ILE A 1 85 ? 18.693 24.915 -24.435 1.00 65.44 85 ILE A N 1
ATOM 704 C CA . ILE A 1 85 ? 17.495 24.274 -23.878 1.00 65.44 85 ILE A CA 1
ATOM 705 C C . ILE A 1 85 ? 17.848 22.802 -23.637 1.00 65.44 85 ILE A C 1
ATOM 707 O O . ILE A 1 85 ? 17.899 22.012 -24.580 1.00 65.44 85 ILE A O 1
ATOM 711 N N . ILE A 1 86 ? 18.143 22.442 -22.388 1.00 71.31 86 ILE A N 1
ATOM 712 C CA . ILE A 1 86 ? 18.376 21.052 -21.989 1.00 71.31 86 ILE A 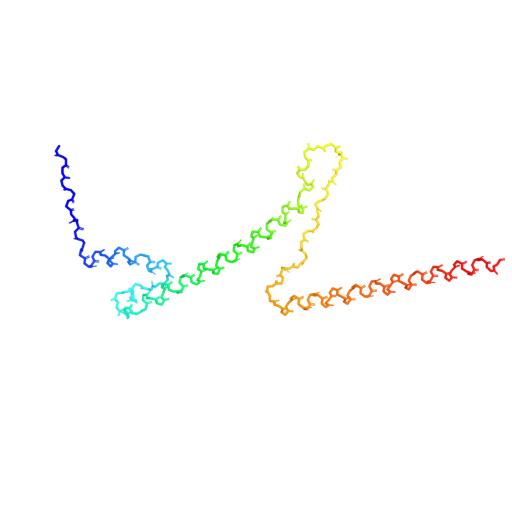CA 1
ATOM 713 C C . ILE A 1 86 ? 17.004 20.389 -21.856 1.00 71.31 86 ILE A C 1
ATOM 715 O O . ILE A 1 86 ? 16.178 20.823 -21.055 1.00 71.31 86 ILE A O 1
ATOM 719 N N . LYS A 1 87 ? 16.739 19.371 -22.679 1.00 78.56 87 LYS A N 1
ATOM 720 C CA . LYS A 1 87 ? 15.517 18.568 -22.572 1.00 78.56 87 LYS A CA 1
ATOM 721 C C . LYS A 1 87 ? 15.717 17.510 -21.478 1.00 78.56 87 LYS A C 1
ATOM 723 O O . LYS A 1 87 ? 16.801 16.926 -21.445 1.00 78.56 87 LYS A O 1
ATOM 728 N N . PRO A 1 88 ? 14.721 17.276 -20.607 1.00 82.94 88 PRO A N 1
ATOM 729 C CA . PRO A 1 88 ? 14.782 16.177 -19.652 1.00 82.94 88 PRO A CA 1
ATOM 730 C C . PRO A 1 88 ? 14.804 14.839 -20.396 1.00 82.94 88 PRO A C 1
ATOM 732 O O . PRO A 1 88 ? 14.371 14.755 -21.554 1.00 82.94 88 PRO A O 1
ATOM 735 N N . GLU A 1 89 ? 15.310 13.805 -19.731 1.00 86.06 89 GLU A N 1
ATOM 736 C CA . GLU A 1 89 ? 15.183 12.449 -20.254 1.00 86.06 89 GLU A CA 1
ATOM 737 C C . GLU A 1 89 ? 13.695 12.047 -20.280 1.00 86.06 89 GLU A C 1
ATOM 739 O O . GLU A 1 89 ? 12.894 12.543 -19.480 1.00 86.06 89 GLU A O 1
ATOM 744 N N . PRO A 1 90 ? 13.261 11.252 -21.275 1.00 88.00 90 PRO A N 1
ATOM 745 C CA . PRO A 1 90 ? 11.862 10.874 -21.394 1.00 88.00 90 PRO A CA 1
ATOM 746 C C . PRO A 1 90 ? 11.468 9.921 -20.264 1.00 88.00 90 PRO A C 1
ATOM 748 O O . PRO A 1 90 ? 12.091 8.875 -20.104 1.00 88.00 90 PRO A O 1
ATOM 751 N N . TYR A 1 91 ? 10.378 10.252 -19.570 1.00 90.56 91 TYR A N 1
ATOM 752 C CA . TYR A 1 91 ? 9.820 9.420 -18.505 1.00 90.56 91 TYR A CA 1
ATOM 753 C C . TYR A 1 91 ? 9.430 8.014 -18.987 1.00 90.56 91 TYR A C 1
ATOM 755 O O . TYR A 1 91 ? 9.257 7.759 -20.188 1.00 90.56 91 TYR A O 1
ATOM 763 N N . LEU A 1 92 ? 9.220 7.108 -18.028 1.00 87.62 92 LEU A N 1
ATOM 764 C CA . LEU A 1 92 ? 8.775 5.744 -18.283 1.00 87.62 92 LEU A CA 1
ATOM 765 C C . LEU A 1 92 ? 7.525 5.711 -19.165 1.00 87.62 92 LEU A C 1
ATOM 767 O O . LEU A 1 92 ? 6.513 6.359 -18.902 1.00 87.62 92 LEU A O 1
ATOM 771 N N . LYS A 1 93 ? 7.593 4.880 -20.205 1.00 89.06 93 LYS A N 1
ATOM 772 C CA . LYS A 1 93 ? 6.486 4.655 -21.146 1.00 89.06 93 LYS A CA 1
ATOM 773 C C . LYS A 1 93 ? 5.426 3.707 -20.599 1.00 89.06 93 LYS A C 1
ATOM 775 O O . LYS A 1 93 ? 4.298 3.707 -21.078 1.00 89.06 93 LYS A O 1
ATOM 780 N N . GLU A 1 94 ? 5.804 2.875 -19.638 1.00 90.31 94 GLU A N 1
ATOM 781 C CA . GLU A 1 94 ? 4.961 1.830 -19.077 1.00 90.31 94 GLU A CA 1
ATOM 782 C C . GLU A 1 94 ? 5.240 1.669 -17.574 1.00 90.31 94 GLU A C 1
ATOM 784 O O . GLU A 1 94 ? 6.387 1.856 -17.155 1.00 90.31 94 GLU A O 1
ATOM 789 N N . PRO A 1 95 ? 4.243 1.252 -16.773 1.00 91.00 95 PRO A N 1
ATOM 790 C CA . PRO A 1 95 ? 4.413 0.977 -15.346 1.00 91.00 95 PRO A CA 1
ATOM 791 C C . PRO A 1 95 ? 5.467 -0.097 -15.045 1.00 91.00 95 PRO A C 1
ATOM 793 O O . PRO A 1 95 ? 5.811 -0.919 -15.900 1.00 91.00 95 PRO A O 1
ATOM 796 N N . TYR A 1 96 ? 5.957 -0.130 -13.808 1.00 90.00 96 TYR A N 1
ATOM 797 C CA . TYR A 1 96 ? 6.756 -1.246 -13.308 1.00 90.00 96 TYR A CA 1
ATOM 798 C C . TYR A 1 96 ? 5.902 -2.519 -13.196 1.00 90.00 96 TYR A C 1
ATOM 800 O O . TYR A 1 96 ? 4.774 -2.442 -12.705 1.00 90.00 96 TYR A O 1
ATOM 808 N N . PRO A 1 97 ? 6.421 -3.682 -13.630 1.00 91.56 97 PRO A N 1
ATOM 809 C CA . PRO A 1 97 ? 5.746 -4.953 -13.430 1.00 91.56 97 PRO A CA 1
ATOM 810 C C . PRO A 1 97 ? 5.763 -5.294 -11.939 1.00 91.56 97 PRO A C 1
ATOM 812 O O . PRO A 1 97 ? 6.803 -5.209 -11.286 1.00 91.56 97 PRO A O 1
ATOM 815 N N . ILE A 1 98 ? 4.610 -5.680 -11.407 1.00 87.19 98 ILE A N 1
ATOM 816 C CA . ILE A 1 98 ? 4.450 -6.060 -9.999 1.00 87.19 98 ILE A CA 1
ATOM 817 C C . ILE A 1 98 ? 4.476 -7.587 -9.880 1.00 87.19 98 ILE A C 1
ATOM 819 O O . ILE A 1 98 ? 5.021 -8.137 -8.922 1.00 87.19 98 ILE A O 1
ATOM 823 N N . THR A 1 99 ? 3.923 -8.285 -10.874 1.00 90.75 9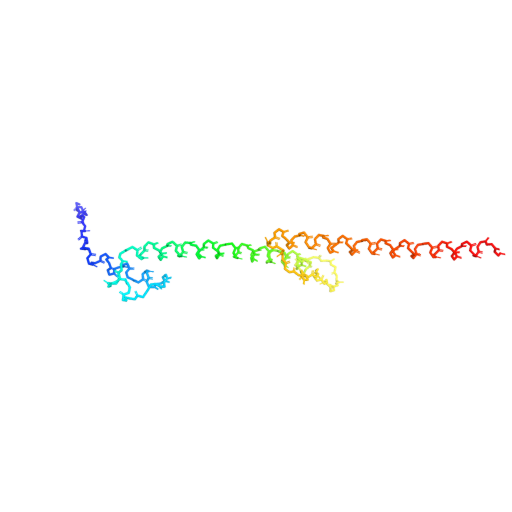9 THR A 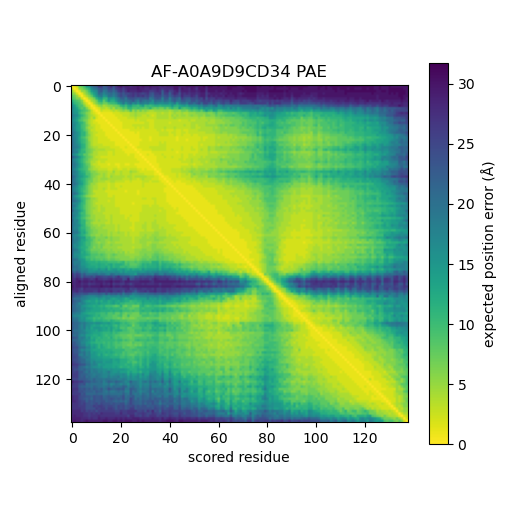N 1
ATOM 824 C CA . THR A 1 99 ? 3.790 -9.746 -10.858 1.00 90.75 99 THR A CA 1
ATOM 825 C C . THR A 1 99 ? 4.914 -10.425 -11.643 1.00 90.75 99 THR A C 1
ATOM 827 O O . THR A 1 99 ? 5.334 -9.952 -12.695 1.00 90.75 99 THR A O 1
ATOM 830 N N . ALA A 1 100 ? 5.360 -11.606 -11.203 1.00 90.06 100 ALA A N 1
ATOM 831 C CA . ALA A 1 100 ? 6.384 -12.383 -11.912 1.00 90.06 100 ALA A CA 1
ATOM 832 C C . ALA A 1 100 ? 6.003 -12.738 -13.366 1.00 90.06 100 ALA A C 1
ATOM 834 O O . ALA A 1 100 ? 6.878 -12.833 -14.224 1.00 90.06 100 ALA A O 1
ATOM 835 N N . SER A 1 101 ? 4.712 -12.922 -13.661 1.00 90.69 101 SER A N 1
ATOM 836 C CA . SER A 1 101 ? 4.221 -13.117 -15.031 1.00 90.69 101 SER A CA 1
ATOM 837 C C . SER A 1 101 ? 4.432 -11.877 -15.899 1.00 90.69 101 SER A C 1
ATOM 839 O O . SER A 1 101 ? 4.907 -12.003 -17.022 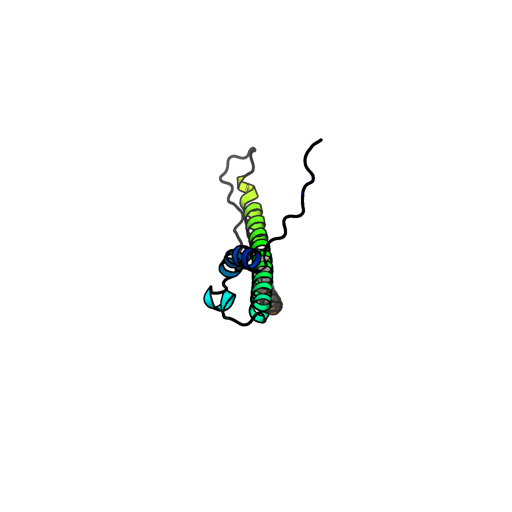1.00 90.69 101 SER A O 1
ATOM 841 N N . GLU A 1 102 ? 4.151 -10.687 -15.363 1.00 90.00 102 GLU A N 1
ATOM 842 C CA . GLU A 1 102 ? 4.337 -9.407 -16.059 1.00 90.00 102 GLU A CA 1
ATOM 843 C C . GLU A 1 102 ? 5.820 -9.140 -16.336 1.00 90.00 102 GLU A C 1
ATOM 845 O O . GLU A 1 102 ? 6.174 -8.638 -17.403 1.00 90.00 102 GLU A O 1
ATOM 850 N N . VAL A 1 103 ? 6.700 -9.519 -15.399 1.00 90.88 103 VAL A N 1
ATOM 851 C CA . VAL A 1 103 ? 8.157 -9.444 -15.588 1.00 90.88 103 VAL A CA 1
ATOM 852 C C . VAL A 1 103 ? 8.584 -10.312 -16.772 1.00 90.88 103 VAL A C 1
ATOM 854 O O . VAL A 1 103 ? 9.237 -9.812 -17.685 1.00 90.88 103 VAL A O 1
ATOM 857 N N . ARG A 1 104 ? 8.166 -11.585 -16.797 1.00 90.25 104 ARG A N 1
ATOM 858 C CA . ARG A 1 104 ? 8.509 -12.522 -17.880 1.00 90.25 104 ARG A CA 1
ATOM 859 C C . ARG A 1 104 ? 7.985 -12.050 -19.231 1.00 90.25 104 ARG A C 1
ATOM 861 O O . ARG A 1 104 ? 8.733 -12.032 -20.202 1.00 90.25 104 ARG A O 1
ATOM 868 N N . GLU A 1 105 ? 6.730 -11.616 -19.292 1.00 90.12 105 GLU A N 1
ATOM 869 C CA . GLU A 1 105 ? 6.132 -11.122 -20.535 1.00 90.12 105 GLU A CA 1
ATOM 870 C C . GLU A 1 105 ? 6.888 -9.899 -21.075 1.00 90.12 105 GLU A C 1
ATOM 872 O O . GLU A 1 105 ? 7.164 -9.804 -22.276 1.00 90.12 105 GLU A O 1
ATOM 877 N N . ARG A 1 106 ? 7.281 -8.978 -20.186 1.00 87.62 106 ARG A N 1
ATOM 878 C CA . ARG A 1 106 ? 8.101 -7.821 -20.550 1.00 87.62 106 ARG A CA 1
ATOM 879 C C . ARG A 1 106 ? 9.482 -8.245 -21.046 1.00 87.62 106 ARG A C 1
ATOM 881 O O . ARG A 1 106 ? 9.933 -7.718 -22.061 1.00 87.62 106 ARG A O 1
ATOM 888 N N . GLU A 1 107 ? 10.154 -9.168 -20.365 1.00 89.50 107 GLU A N 1
ATOM 889 C CA . GLU A 1 107 ? 11.472 -9.670 -20.774 1.00 89.50 107 GLU A CA 1
ATOM 890 C C . GLU A 1 107 ? 11.422 -10.345 -22.144 1.00 89.50 107 GLU A C 1
ATOM 892 O O . GLU A 1 107 ? 12.263 -10.063 -23.000 1.00 89.50 107 GLU A O 1
ATOM 897 N N . GLU A 1 108 ? 10.403 -11.169 -22.387 1.00 92.56 108 GLU A N 1
ATOM 898 C CA . GLU A 1 108 ? 10.174 -11.806 -23.678 1.00 92.56 108 GLU A CA 1
ATOM 899 C C . GLU A 1 108 ? 9.876 -10.785 -24.780 1.00 92.56 108 GLU A C 1
ATOM 901 O O . GLU A 1 108 ? 10.436 -10.881 -25.873 1.00 92.56 108 GLU A O 1
ATOM 906 N N . ARG A 1 109 ? 9.028 -9.780 -24.513 1.00 89.19 109 ARG A N 1
ATOM 907 C CA . ARG A 1 109 ? 8.752 -8.693 -25.467 1.00 89.19 109 ARG A CA 1
ATOM 908 C C . ARG A 1 109 ? 10.033 -7.939 -25.812 1.00 89.19 109 ARG A C 1
ATOM 910 O O . ARG A 1 109 ? 10.338 -7.757 -26.987 1.00 89.19 109 ARG A O 1
ATOM 917 N N . GLN A 1 110 ? 10.826 -7.584 -24.805 1.00 88.56 110 GLN A N 1
ATOM 918 C CA . GLN A 1 110 ? 12.110 -6.924 -25.016 1.00 88.56 110 GLN A CA 1
ATOM 919 C C . GLN A 1 110 ? 13.121 -7.816 -25.750 1.00 88.56 110 GLN A C 1
ATOM 921 O O . GLN A 1 110 ? 13.916 -7.308 -26.537 1.00 88.56 110 GLN A O 1
ATOM 926 N N . ALA A 1 111 ? 13.124 -9.130 -25.508 1.00 91.69 111 ALA A N 1
ATOM 927 C CA . ALA A 1 111 ? 13.975 -10.073 -26.228 1.00 91.69 111 ALA A CA 1
ATOM 928 C C . ALA A 1 111 ? 13.596 -10.137 -27.714 1.00 91.69 111 ALA A C 1
ATOM 930 O O . ALA A 1 111 ? 14.471 -9.970 -28.562 1.00 91.69 111 ALA A O 1
ATOM 931 N N . ARG A 1 112 ? 12.298 -10.259 -28.023 1.00 92.81 112 ARG A N 1
ATOM 932 C CA . ARG A 1 112 ? 11.777 -10.236 -29.400 1.00 92.81 112 ARG A CA 1
ATOM 933 C C . ARG A 1 112 ? 12.145 -8.938 -30.123 1.00 92.81 112 ARG A C 1
ATOM 935 O O . ARG A 1 112 ? 12.728 -8.984 -31.203 1.00 92.81 112 ARG A O 1
ATOM 942 N N . GLU A 1 113 ? 11.922 -7.785 -29.492 1.00 92.00 113 GLU A N 1
ATOM 943 C CA . GLU A 1 113 ? 12.297 -6.482 -30.062 1.00 92.00 113 GLU A CA 1
ATOM 944 C C . GLU A 1 113 ? 13.812 -6.350 -30.288 1.00 92.00 113 GLU A C 1
ATOM 946 O O . GLU A 1 113 ? 14.253 -5.773 -31.286 1.00 92.00 113 GLU A O 1
ATOM 951 N N . ARG A 1 114 ? 14.639 -6.880 -29.375 1.00 91.19 114 ARG A N 1
ATOM 952 C CA . ARG A 1 114 ? 16.101 -6.896 -29.540 1.00 91.19 114 ARG A CA 1
ATOM 953 C C . ARG A 1 114 ? 16.518 -7.764 -30.722 1.00 91.19 114 ARG A C 1
ATOM 955 O O . ARG A 1 114 ? 17.339 -7.321 -31.523 1.00 91.19 114 ARG A O 1
ATOM 962 N N . GLU A 1 115 ? 15.950 -8.958 -30.860 1.00 92.88 115 GLU A N 1
ATOM 963 C CA . GLU A 1 115 ? 16.235 -9.848 -31.987 1.00 92.88 115 GLU A CA 1
ATOM 964 C C . GLU A 1 115 ? 15.857 -9.221 -33.330 1.00 92.88 115 GLU A C 1
ATOM 966 O O . GLU A 1 115 ? 16.646 -9.269 -34.273 1.00 92.88 115 GLU A O 1
ATOM 971 N N . GLU A 1 116 ? 14.681 -8.600 -33.422 1.00 93.69 116 GLU A N 1
ATOM 972 C CA . GLU A 1 116 ? 14.232 -7.906 -34.632 1.00 93.69 116 GLU A CA 1
ATOM 973 C C . GLU A 1 116 ? 15.164 -6.749 -35.002 1.00 93.69 116 GLU A C 1
ATOM 975 O O . GLU A 1 116 ? 15.562 -6.621 -36.163 1.00 93.69 116 GLU A O 1
ATOM 980 N N . ARG A 1 117 ? 15.601 -5.951 -34.017 1.00 93.19 117 ARG A N 1
ATOM 981 C CA . ARG A 1 117 ? 16.578 -4.871 -34.237 1.00 93.19 117 ARG A CA 1
ATOM 982 C C . ARG A 1 117 ? 17.927 -5.397 -34.717 1.00 93.19 117 ARG A C 1
ATOM 984 O O . ARG A 1 117 ? 18.515 -4.806 -35.622 1.00 93.19 117 ARG A O 1
ATOM 991 N N . ILE A 1 118 ? 18.415 -6.501 -34.147 1.00 94.25 118 ILE A N 1
ATOM 992 C CA . ILE A 1 118 ? 19.674 -7.131 -34.571 1.00 94.25 118 ILE A CA 1
ATOM 993 C C . ILE A 1 118 ? 19.545 -7.659 -36.003 1.00 94.25 118 ILE A C 1
ATOM 995 O O . ILE A 1 118 ? 20.419 -7.392 -36.827 1.00 94.25 118 ILE A O 1
ATOM 999 N N . LYS A 1 119 ? 18.443 -8.347 -36.330 1.00 94.69 119 LYS A N 1
ATOM 1000 C CA . LYS A 1 119 ? 18.169 -8.853 -37.685 1.00 94.69 119 LYS A CA 1
ATOM 1001 C C . LYS A 1 119 ? 18.098 -7.717 -38.706 1.00 94.69 119 LYS A C 1
ATOM 1003 O O . LYS A 1 119 ? 18.744 -7.807 -39.748 1.00 94.69 119 LYS A O 1
ATOM 1008 N N . ALA A 1 120 ? 17.384 -6.634 -38.399 1.00 93.94 120 ALA A N 1
ATOM 1009 C CA . ALA A 1 120 ? 17.293 -5.462 -39.269 1.00 93.94 120 ALA A CA 1
ATOM 1010 C C . ALA A 1 120 ? 18.656 -4.773 -39.457 1.00 93.94 120 ALA A C 1
ATOM 1012 O O . ALA A 1 120 ? 19.032 -4.436 -40.580 1.00 93.94 120 ALA A O 1
ATOM 1013 N N . GLY A 1 121 ? 19.428 -4.612 -38.377 1.00 94.19 121 GLY A N 1
ATOM 1014 C CA . GLY A 1 121 ? 20.780 -4.053 -38.436 1.00 94.19 121 GLY A CA 1
ATOM 1015 C C . GLY A 1 121 ? 21.732 -4.907 -39.275 1.00 94.19 121 GLY A C 1
ATOM 1016 O O . GLY A 1 121 ? 22.486 -4.376 -40.090 1.00 94.19 121 GLY A O 1
ATOM 1017 N N . PHE A 1 122 ? 21.654 -6.232 -39.132 1.00 94.56 122 PHE A N 1
ATOM 1018 C CA . PHE A 1 122 ? 22.429 -7.169 -39.939 1.00 94.56 122 PHE A CA 1
ATOM 1019 C C . PHE A 1 122 ? 22.028 -7.114 -41.417 1.00 94.56 122 PHE A C 1
ATOM 1021 O O . PHE A 1 122 ? 22.899 -7.006 -42.277 1.00 94.56 122 PHE A O 1
ATOM 1028 N N . ALA A 1 123 ? 20.728 -7.103 -41.724 1.00 9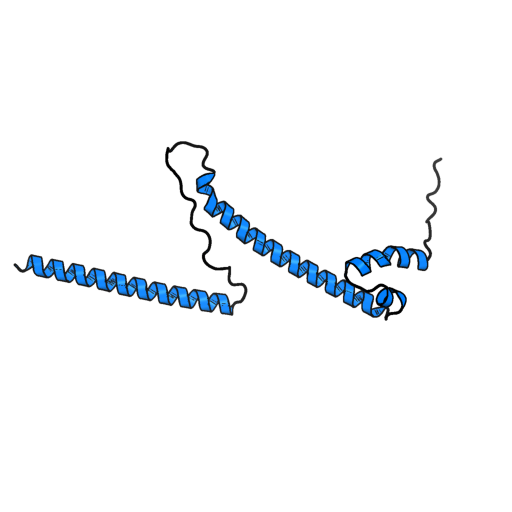2.75 123 ALA A N 1
ATOM 1029 C CA . ALA A 1 123 ? 20.233 -6.967 -43.092 1.00 92.75 123 ALA A CA 1
ATOM 1030 C C . ALA A 1 123 ? 20.757 -5.678 -43.752 1.00 92.75 123 ALA A C 1
ATOM 1032 O O . ALA A 1 123 ? 21.402 -5.744 -44.801 1.00 92.75 123 ALA A O 1
ATOM 1033 N N . ALA A 1 124 ? 20.613 -4.530 -43.083 1.00 93.25 124 ALA A N 1
ATOM 1034 C CA . ALA A 1 124 ? 21.124 -3.248 -43.569 1.00 93.25 124 ALA A CA 1
ATOM 1035 C C . ALA A 1 124 ? 22.655 -3.248 -43.762 1.00 93.25 124 ALA A C 1
ATOM 1037 O O . ALA A 1 124 ? 23.174 -2.666 -44.718 1.00 93.25 124 ALA A O 1
ATOM 1038 N N . PHE A 1 125 ? 23.398 -3.921 -42.878 1.00 93.50 125 PHE A N 1
ATOM 1039 C CA . PHE A 1 125 ? 24.845 -4.085 -43.018 1.00 93.50 125 PHE A CA 1
ATOM 1040 C C . PHE A 1 125 ? 25.212 -4.928 -44.249 1.00 93.50 125 PHE A C 1
ATOM 1042 O O . PHE A 1 125 ? 26.074 -4.528 -45.035 1.00 93.50 125 PHE A O 1
ATOM 1049 N N . THR A 1 126 ? 24.542 -6.067 -44.453 1.00 91.75 126 THR A N 1
ATOM 1050 C CA . THR A 1 126 ? 24.790 -6.936 -45.615 1.00 91.75 126 THR A CA 1
ATOM 1051 C C . THR A 1 126 ? 24.472 -6.241 -46.938 1.00 91.75 126 THR A C 1
ATOM 1053 O O . THR A 1 126 ? 25.223 -6.384 -47.903 1.00 91.75 126 THR A O 1
ATOM 1056 N N . GLU A 1 127 ? 23.418 -5.425 -46.974 1.00 90.81 127 GLU A N 1
ATOM 1057 C CA . GLU A 1 127 ? 23.028 -4.656 -48.153 1.00 90.81 127 GLU A CA 1
ATOM 1058 C C . GLU A 1 127 ? 24.071 -3.586 -48.505 1.00 90.81 127 GLU A C 1
ATOM 1060 O O . GLU A 1 127 ? 24.508 -3.501 -49.655 1.00 90.81 127 GLU A O 1
ATOM 1065 N N . ARG A 1 128 ? 24.586 -2.855 -47.504 1.00 89.75 128 ARG A N 1
ATOM 1066 C CA . ARG A 1 128 ? 25.711 -1.920 -47.691 1.00 89.75 128 ARG A CA 1
ATOM 1067 C C . ARG A 1 128 ? 26.970 -2.614 -48.211 1.00 89.75 128 ARG A C 1
ATOM 1069 O O . ARG A 1 128 ? 27.634 -2.098 -49.108 1.00 89.75 128 ARG A O 1
ATOM 1076 N N . MET A 1 129 ? 27.302 -3.789 -47.678 1.00 86.88 129 MET A N 1
ATOM 1077 C CA . MET A 1 129 ? 28.473 -4.558 -48.121 1.00 86.88 129 MET A CA 1
ATOM 1078 C C . MET A 1 129 ? 28.332 -5.054 -49.564 1.00 86.88 129 MET A C 1
ATOM 1080 O O . MET A 1 129 ? 29.312 -5.069 -50.311 1.00 86.88 129 MET A O 1
ATOM 1084 N N . ARG A 1 130 ? 27.115 -5.423 -49.980 1.00 85.06 130 ARG A N 1
ATOM 1085 C CA . ARG A 1 130 ? 26.815 -5.813 -51.362 1.00 85.06 130 ARG A CA 1
ATOM 1086 C C . ARG A 1 130 ? 26.963 -4.635 -52.328 1.00 85.06 130 ARG A C 1
ATOM 1088 O O . ARG A 1 130 ? 27.596 -4.806 -53.364 1.00 85.06 130 ARG A O 1
ATOM 1095 N N . GLN A 1 131 ? 26.447 -3.456 -51.968 1.00 83.94 131 GLN A N 1
ATOM 1096 C CA . GLN A 1 131 ? 26.591 -2.230 -52.769 1.00 83.94 131 GLN A CA 1
ATOM 1097 C C . GLN A 1 131 ? 28.063 -1.823 -52.946 1.00 83.94 131 GLN A C 1
ATOM 1099 O O . GLN A 1 131 ? 28.469 -1.431 -54.039 1.00 83.94 131 GLN A O 1
ATOM 1104 N N . LYS A 1 132 ? 28.887 -1.985 -51.903 1.00 80.06 132 LYS A N 1
ATOM 1105 C CA . LYS A 1 132 ? 30.326 -1.694 -51.968 1.00 80.06 132 LYS A CA 1
ATOM 1106 C C . LYS A 1 132 ? 31.076 -2.652 -52.903 1.00 80.06 132 LYS A C 1
ATOM 1108 O O . LYS A 1 132 ? 31.825 -2.206 -53.760 1.00 80.06 132 LYS A O 1
ATOM 1113 N N . LYS A 1 133 ? 30.798 -3.961 -52.829 1.00 74.38 133 LYS A N 1
ATOM 1114 C CA . LYS A 1 133 ? 31.397 -4.951 -53.748 1.00 74.38 133 LYS A CA 1
ATOM 1115 C C . LYS A 1 133 ? 31.007 -4.747 -55.215 1.00 74.38 133 LYS A C 1
ATOM 1117 O O . LYS A 1 133 ? 31.821 -5.032 -56.084 1.00 74.38 133 LYS A O 1
ATOM 1122 N N . SER A 1 134 ? 29.792 -4.270 -55.503 1.00 64.19 134 SER A N 1
ATOM 1123 C CA . SER A 1 134 ? 29.396 -3.940 -56.882 1.00 64.19 134 SER A CA 1
ATOM 1124 C C . SER A 1 134 ? 30.078 -2.685 -57.430 1.00 64.19 134 SER A C 1
ATOM 1126 O O . SER A 1 134 ? 30.216 -2.579 -58.641 1.00 64.19 134 SER A O 1
ATOM 1128 N N . GLN A 1 135 ? 30.507 -1.761 -56.563 1.00 62.97 135 GLN A N 1
ATOM 1129 C CA . GLN A 1 135 ? 31.294 -0.588 -56.961 1.00 62.97 135 GLN A CA 1
ATOM 1130 C C . GLN A 1 135 ? 32.778 -0.926 -57.172 1.00 62.97 135 GLN A C 1
ATOM 1132 O O . GLN A 1 135 ? 33.395 -0.335 -58.043 1.00 62.97 135 GLN A O 1
ATOM 1137 N N . ASP A 1 136 ? 33.328 -1.900 -56.438 1.00 62.84 136 ASP A N 1
ATOM 1138 C CA . ASP A 1 136 ? 34.732 -2.337 -56.569 1.00 62.84 136 ASP A CA 1
ATOM 1139 C C . ASP A 1 136 ? 34.981 -3.324 -57.743 1.00 62.84 136 ASP A C 1
ATOM 1141 O O . ASP A 1 136 ? 36.119 -3.716 -57.985 1.00 62.84 136 ASP A O 1
ATOM 1145 N N . SER A 1 137 ? 33.934 -3.790 -58.446 1.00 54.28 137 SER A N 1
ATOM 1146 C CA . SER A 1 137 ? 34.028 -4.703 -59.613 1.00 54.28 137 SER A CA 1
ATOM 1147 C C . SER A 1 137 ? 33.707 -4.037 -60.965 1.00 54.28 137 SER A C 1
ATOM 1149 O O . SER A 1 137 ? 33.542 -4.745 -61.960 1.00 54.28 137 SER A O 1
ATOM 1151 N N . GLN A 1 138 ? 33.610 -2.704 -61.002 1.00 46.62 138 GLN A N 1
ATOM 1152 C CA . GLN A 1 138 ? 33.624 -1.876 -62.218 1.00 46.62 138 GLN A CA 1
ATOM 1153 C C . GLN A 1 138 ? 34.946 -1.116 -62.301 1.00 46.62 138 GLN A C 1
ATOM 1155 O O . GLN A 1 138 ? 35.417 -0.918 -63.441 1.00 46.62 138 GLN A O 1
#

Mean predicted aligned error: 10.49 Å